Protein AF-A0A450TQX6-F1 (afdb_monomer_lite)

Organism: NCBI:txid2126562

Sequence (55 aa):
MGIGREEGLMEGLQEGERKKAIEMAMTLLDRGMDVSEVSEISGLPEEEIRALSID

Secondary structure (DSSP, 8-state):
--THHHHHHHHHHHHHHHHHHHHHHHHHHHTT--HHHHHHHH---HHHHHHHT--

Radius of gyration: 14.45 Å; chains: 1; bounding box: 36×22×35 Å

Foldseek 3Di:
DDPVVVVVVVVVVVVVLVVVLLVQLLVCVVVVDDLVVSCVVSVDDSVVSVVSPDD

Structure (mmCIF, N/CA/C/O backbone):
data_AF-A0A450TQX6-F1
#
_entry.id   AF-A0A450TQX6-F1
#
loop_
_atom_site.group_PDB
_atom_site.id
_atom_site.type_symbol
_atom_site.label_atom_id
_atom_site.label_alt_id
_atom_site.label_comp_id
_atom_site.label_asym_id
_atom_site.label_entity_id
_atom_site.label_seq_id
_atom_site.pdbx_PDB_ins_code
_atom_site.Cartn_x
_atom_site.Cartn_y
_atom_site.Cartn_z
_atom_site.occupancy
_atom_site.B_iso_or_equiv
_atom_site.auth_seq_id
_atom_site.auth_comp_id
_atom_site.auth_asym_id
_atom_site.auth_atom_id
_atom_site.pdbx_PDB_model_num
ATOM 1 N N . MET A 1 1 ? 22.660 -9.694 -25.149 1.00 52.53 1 MET A N 1
ATOM 2 C CA . MET A 1 1 ? 21.820 -8.551 -24.732 1.00 52.53 1 MET A CA 1
ATOM 3 C C . MET A 1 1 ? 21.747 -8.620 -23.221 1.00 52.53 1 MET A C 1
ATOM 5 O O . MET A 1 1 ? 21.523 -9.704 -22.710 1.00 52.53 1 MET A O 1
ATOM 9 N N . GLY A 1 2 ? 22.199 -7.555 -22.560 1.00 56.91 2 GLY A N 1
ATOM 10 C CA . GLY A 1 2 ? 22.803 -7.616 -21.229 1.00 56.91 2 GLY A CA 1
ATOM 11 C C . GLY A 1 2 ? 21.823 -7.608 -20.059 1.00 56.91 2 GLY A C 1
ATOM 12 O O . GLY A 1 2 ? 20.773 -6.976 -20.117 1.00 56.91 2 GLY A O 1
ATOM 13 N N . ILE A 1 3 ? 22.275 -8.268 -18.998 1.00 65.81 3 ILE A N 1
ATOM 14 C CA . ILE A 1 3 ? 21.653 -8.493 -17.688 1.00 65.81 3 ILE A CA 1
ATOM 15 C C . ILE A 1 3 ? 21.078 -7.187 -17.094 1.00 65.81 3 ILE A C 1
ATOM 17 O O . ILE A 1 3 ? 19.947 -7.166 -16.623 1.00 65.81 3 ILE A O 1
ATOM 21 N N . GLY A 1 4 ? 21.766 -6.051 -17.274 1.00 70.38 4 GLY A N 1
ATOM 22 C CA . GLY A 1 4 ? 21.310 -4.753 -16.754 1.00 70.38 4 GLY A CA 1
ATOM 23 C C . GLY A 1 4 ? 20.015 -4.193 -17.365 1.00 70.38 4 GLY A C 1
ATOM 24 O O . GLY A 1 4 ? 19.417 -3.288 -16.792 1.00 70.38 4 GLY A O 1
ATOM 25 N N . ARG A 1 5 ? 19.545 -4.699 -18.518 1.00 71.44 5 ARG A N 1
ATOM 26 C CA . ARG A 1 5 ? 18.243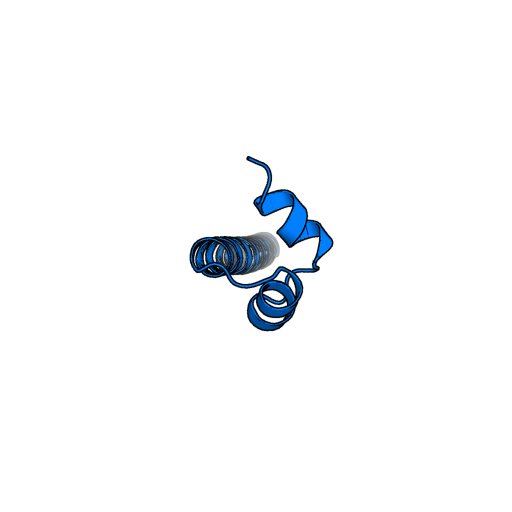 -4.285 -19.087 1.00 71.44 5 ARG A CA 1
ATOM 27 C C . ARG A 1 5 ? 17.074 -5.068 -18.484 1.00 71.44 5 ARG A C 1
ATOM 29 O O . ARG A 1 5 ? 15.955 -4.570 -18.485 1.00 71.44 5 ARG A O 1
ATOM 36 N N . GLU A 1 6 ? 17.343 -6.280 -18.008 1.00 74.81 6 GLU A N 1
ATOM 37 C CA . GLU A 1 6 ? 16.369 -7.156 -17.355 1.00 74.81 6 GLU A CA 1
ATOM 38 C C . GLU A 1 6 ? 16.195 -6.752 -15.884 1.00 74.81 6 GLU A C 1
ATOM 40 O O . GLU A 1 6 ? 15.065 -6.599 -15.428 1.00 74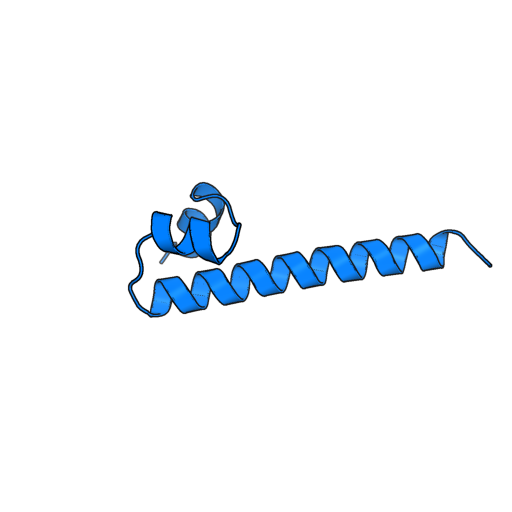.81 6 GLU A O 1
ATOM 45 N N . GLU A 1 7 ? 17.299 -6.435 -15.197 1.00 73.25 7 GLU A N 1
ATOM 46 C CA . GLU A 1 7 ? 17.301 -5.871 -13.837 1.00 73.25 7 GLU A CA 1
ATOM 47 C C . GLU A 1 7 ? 16.534 -4.540 -13.773 1.00 73.25 7 GLU A C 1
ATOM 49 O O . GLU A 1 7 ? 15.585 -4.412 -13.003 1.00 73.25 7 GLU A O 1
ATOM 54 N N . GLY A 1 8 ? 16.843 -3.582 -14.657 1.00 78.25 8 GLY A N 1
ATOM 55 C CA . GLY A 1 8 ? 16.153 -2.286 -14.664 1.00 78.25 8 GLY A CA 1
ATOM 56 C C . GLY A 1 8 ? 14.660 -2.365 -15.020 1.00 78.25 8 GLY A C 1
ATOM 57 O O . GLY A 1 8 ? 13.870 -1.538 -14.569 1.00 78.25 8 GLY A O 1
ATOM 58 N N . LEU A 1 9 ? 14.246 -3.363 -15.812 1.00 81.88 9 LEU A N 1
ATOM 59 C CA . LEU A 1 9 ? 12.826 -3.602 -16.090 1.00 81.88 9 LEU A CA 1
ATOM 60 C C . LEU A 1 9 ? 12.106 -4.167 -14.859 1.00 81.88 9 LEU A C 1
ATOM 62 O O . LEU A 1 9 ? 10.981 -3.761 -14.574 1.00 81.88 9 LEU A O 1
ATOM 66 N N . MET A 1 10 ? 12.752 -5.085 -14.138 1.00 83.12 10 MET A N 1
ATOM 67 C CA . MET A 1 10 ? 12.208 -5.699 -12.928 1.00 83.12 10 MET A CA 1
ATOM 68 C C . MET A 1 10 ? 12.050 -4.676 -11.798 1.00 83.12 10 MET A C 1
ATOM 70 O O . MET A 1 10 ? 10.986 -4.613 -11.185 1.00 83.12 10 MET A O 1
ATOM 74 N N . GLU A 1 11 ? 13.060 -3.830 -11.578 1.00 83.00 11 GLU A N 1
ATOM 75 C CA . GLU A 1 11 ? 13.004 -2.733 -10.603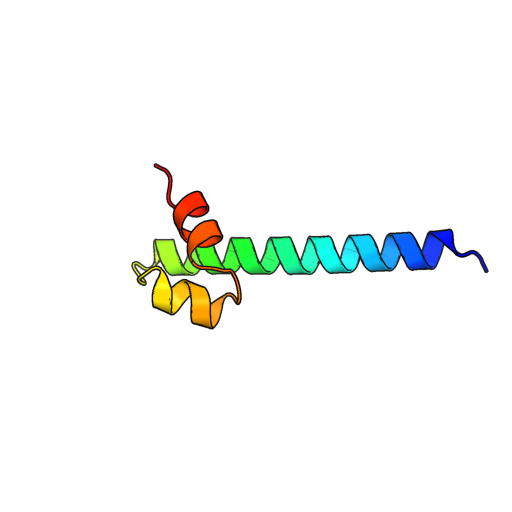 1.00 83.00 11 GLU A CA 1
ATOM 76 C C . GLU A 1 11 ? 11.879 -1.744 -10.936 1.00 83.00 11 GLU A C 1
ATOM 78 O O . GLU A 1 11 ? 11.061 -1.413 -10.078 1.00 83.00 11 GLU A O 1
ATOM 83 N N . GLY A 1 12 ? 11.776 -1.330 -12.205 1.00 87.06 12 GLY A N 1
ATOM 84 C CA . GLY A 1 12 ? 10.722 -0.416 -12.648 1.00 87.06 12 GLY A CA 1
ATOM 85 C C . GLY A 1 12 ? 9.311 -0.994 -12.498 1.00 87.06 12 GLY A C 1
ATOM 86 O O . GLY A 1 12 ? 8.388 -0.269 -12.120 1.00 87.06 12 GLY A O 1
ATOM 87 N N . LEU A 1 13 ? 9.136 -2.294 -12.760 1.00 88.62 13 LEU A N 1
ATOM 88 C CA . LEU A 1 13 ? 7.860 -2.980 -12.560 1.00 88.62 13 LEU A CA 1
ATOM 89 C C . LEU A 1 13 ? 7.486 -3.009 -11.073 1.00 88.62 13 LEU A C 1
ATOM 91 O O . LEU A 1 13 ? 6.380 -2.609 -10.715 1.00 88.62 13 LEU A O 1
ATOM 95 N N . GLN A 1 14 ? 8.423 -3.414 -10.214 1.00 87.94 14 GLN A N 1
ATOM 96 C CA . GLN A 1 14 ? 8.193 -3.534 -8.777 1.00 87.94 14 GLN A CA 1
ATOM 97 C C . GLN A 1 14 ? 7.894 -2.174 -8.127 1.00 87.94 14 GLN A C 1
ATOM 99 O O . GLN A 1 14 ? 6.993 -2.065 -7.294 1.00 87.94 14 GLN A O 1
ATOM 104 N N . GLU A 1 15 ? 8.592 -1.110 -8.536 1.00 89.62 15 GLU A N 1
ATOM 105 C CA . GLU A 1 15 ? 8.317 0.240 -8.039 1.00 89.62 15 GLU A CA 1
ATOM 106 C C . GLU A 1 15 ? 6.959 0.770 -8.527 1.00 89.62 15 GLU A C 1
ATOM 108 O O . GLU A 1 15 ? 6.238 1.424 -7.768 1.00 89.62 15 GLU A O 1
ATOM 113 N N . GLY A 1 16 ? 6.572 0.457 -9.767 1.00 91.75 16 GLY A N 1
ATOM 114 C CA . GLY A 1 16 ? 5.259 0.803 -10.313 1.00 91.75 16 GLY A CA 1
ATOM 115 C C . GLY A 1 16 ? 4.110 0.102 -9.585 1.00 91.75 16 GLY A C 1
ATOM 116 O O . GLY A 1 16 ? 3.125 0.749 -9.220 1.00 91.75 16 GLY A O 1
ATOM 117 N N . GLU A 1 17 ? 4.247 -1.199 -9.324 1.00 91.81 17 GLU A N 1
ATOM 118 C CA . GLU A 1 17 ? 3.272 -1.976 -8.549 1.00 91.81 17 GLU A CA 1
ATOM 119 C C . GLU A 1 17 ? 3.133 -1.433 -7.124 1.00 91.81 17 GLU A C 1
ATOM 121 O O . GLU A 1 17 ? 2.013 -1.194 -6.667 1.00 91.81 17 GLU A O 1
ATOM 126 N N . ARG A 1 18 ? 4.259 -1.136 -6.457 1.00 91.88 18 ARG A N 1
ATOM 127 C CA . ARG A 1 18 ? 4.256 -0.550 -5.110 1.00 91.88 18 ARG A CA 1
ATOM 128 C C . ARG A 1 18 ? 3.574 0.820 -5.082 1.00 91.88 18 ARG A C 1
ATOM 130 O O . ARG A 1 18 ? 2.731 1.053 -4.219 1.00 91.88 18 ARG A O 1
ATOM 137 N N . LYS A 1 19 ? 3.888 1.719 -6.025 1.00 93.50 19 LYS A N 1
ATOM 138 C CA . LYS A 1 19 ? 3.244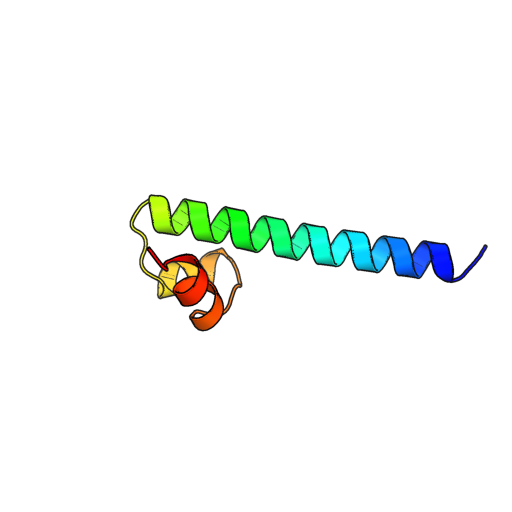 3.047 -6.111 1.00 93.50 19 LYS A CA 1
ATOM 139 C C . LYS A 1 19 ? 1.737 2.933 -6.297 1.00 93.50 19 LYS A C 1
ATOM 141 O O . LYS A 1 19 ? 0.988 3.578 -5.571 1.00 93.50 19 LYS A O 1
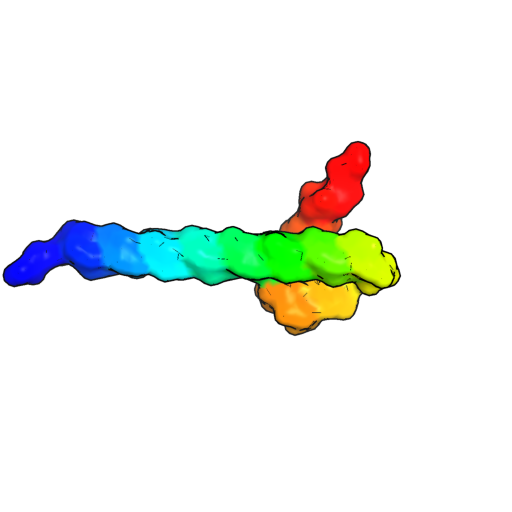ATOM 146 N N . LYS A 1 20 ? 1.292 2.066 -7.209 1.00 95.06 20 LYS A N 1
ATOM 147 C CA . LYS A 1 20 ? -0.134 1.851 -7.467 1.00 95.06 20 LYS A CA 1
ATOM 148 C C . LYS A 1 20 ? -0.869 1.312 -6.237 1.00 95.06 20 LYS A C 1
ATOM 150 O O . LYS A 1 20 ? -1.983 1.750 -5.961 1.00 95.06 20 LYS A O 1
ATOM 155 N N . ALA A 1 21 ? -0.260 0.381 -5.502 1.00 95.38 21 ALA A N 1
ATOM 156 C CA . ALA A 1 21 ? -0.842 -0.155 -4.274 1.00 95.38 21 ALA A CA 1
ATOM 157 C C . ALA A 1 21 ? -1.029 0.945 -3.212 1.00 95.38 21 ALA A C 1
ATOM 159 O O . ALA A 1 21 ? -2.098 1.040 -2.610 1.00 95.38 21 ALA A O 1
ATOM 160 N N . ILE A 1 22 ? -0.033 1.826 -3.049 1.00 94.88 22 ILE A N 1
ATOM 161 C CA . ILE A 1 22 ? -0.086 2.963 -2.115 1.00 94.88 22 ILE A CA 1
ATOM 162 C C . ILE A 1 22 ? -1.154 3.984 -2.531 1.00 94.88 22 ILE A C 1
ATOM 164 O O . ILE A 1 22 ? -1.990 4.351 -1.710 1.00 94.88 22 ILE A O 1
ATOM 168 N N . GLU A 1 23 ? -1.176 4.413 -3.797 1.00 95.81 23 GLU A N 1
ATOM 169 C CA . GLU A 1 23 ? -2.179 5.364 -4.309 1.00 95.81 23 GLU A CA 1
ATOM 170 C C . GLU A 1 23 ? -3.609 4.842 -4.121 1.00 95.81 23 GLU A C 1
ATOM 172 O O . GLU A 1 23 ? -4.522 5.588 -3.748 1.00 95.81 23 GLU A O 1
ATOM 177 N N . MET A 1 24 ? -3.802 3.541 -4.350 1.00 95.88 24 MET A N 1
ATOM 178 C CA . MET A 1 24 ? -5.082 2.885 -4.131 1.00 95.88 24 MET A CA 1
ATOM 179 C C . MET A 1 24 ? -5.451 2.882 -2.648 1.00 95.88 24 MET A C 1
ATOM 181 O O . MET A 1 24 ? -6.558 3.294 -2.316 1.00 95.88 24 MET A O 1
ATOM 185 N N . ALA A 1 25 ? -4.534 2.496 -1.757 1.00 96.50 25 ALA A N 1
ATOM 186 C CA . ALA A 1 25 ? -4.784 2.508 -0.318 1.00 96.50 25 ALA A CA 1
ATOM 187 C C . ALA A 1 25 ? -5.152 3.905 0.205 1.00 96.50 25 ALA A C 1
ATOM 189 O O . ALA A 1 25 ? -6.145 4.038 0.915 1.00 96.50 25 ALA A O 1
ATOM 190 N N . MET A 1 26 ? -4.429 4.949 -0.216 1.00 94.94 26 MET A N 1
ATOM 191 C CA . MET A 1 26 ? -4.747 6.341 0.131 1.00 94.94 26 MET A CA 1
ATOM 192 C C . MET A 1 26 ? -6.148 6.738 -0.347 1.00 94.94 26 MET A C 1
ATOM 194 O O . MET A 1 26 ? -6.941 7.262 0.425 1.00 94.94 26 MET A O 1
ATOM 198 N N . THR A 1 27 ? -6.497 6.407 -1.595 1.00 96.00 27 THR A N 1
ATOM 199 C CA . THR A 1 27 ? -7.828 6.706 -2.148 1.00 96.00 27 THR A CA 1
ATOM 200 C C . THR A 1 27 ? -8.949 6.005 -1.375 1.00 96.00 27 THR A C 1
ATOM 202 O O . THR A 1 27 ? -10.043 6.550 -1.245 1.00 96.00 27 THR A O 1
ATOM 205 N N . LEU A 1 28 ? -8.724 4.779 -0.898 1.00 95.88 28 LEU A N 1
ATOM 206 C CA . LEU A 1 28 ? -9.726 4.028 -0.138 1.00 95.88 28 LEU A CA 1
ATOM 207 C C . LEU A 1 28 ? -9.877 4.581 1.290 1.00 95.88 28 LEU A C 1
ATOM 209 O O . LEU A 1 28 ? -11.008 4.736 1.754 1.00 95.88 28 LEU A O 1
ATOM 213 N N . LEU A 1 29 ? -8.766 4.955 1.937 1.00 94.75 29 LEU A N 1
ATOM 214 C CA . LEU A 1 29 ? -8.770 5.651 3.229 1.00 94.75 29 LEU A CA 1
ATOM 215 C C . LEU A 1 29 ? -9.497 7.000 3.143 1.00 94.75 29 LEU A C 1
ATOM 217 O O . LEU A 1 29 ? -10.366 7.273 3.967 1.00 94.75 29 LEU A O 1
ATOM 221 N N . ASP A 1 30 ? -9.239 7.796 2.099 1.00 94.38 30 ASP A N 1
ATOM 222 C CA . ASP A 1 30 ? -9.921 9.078 1.851 1.00 94.38 30 ASP A CA 1
ATOM 223 C C . ASP A 1 30 ? -11.442 8.919 1.687 1.00 94.38 30 ASP A C 1
ATOM 225 O O . ASP A 1 30 ? -12.218 9.845 1.934 1.00 94.38 30 ASP A O 1
ATOM 229 N N . ARG A 1 31 ? -11.899 7.730 1.273 1.00 95.00 31 ARG A N 1
ATOM 230 C CA . ARG A 1 31 ? -13.326 7.385 1.168 1.00 95.00 31 ARG A CA 1
ATOM 231 C C . ARG A 1 31 ? -13.927 6.895 2.487 1.00 95.00 31 ARG A C 1
ATOM 233 O O . ARG A 1 31 ? -15.116 6.579 2.508 1.00 95.00 31 ARG A O 1
ATOM 240 N N . GLY A 1 32 ? -13.140 6.853 3.560 1.00 94.12 32 GLY A N 1
ATOM 241 C CA . GLY A 1 32 ? -13.561 6.456 4.900 1.00 94.12 32 GLY A CA 1
ATOM 242 C C . GLY A 1 32 ? -13.648 4.946 5.119 1.00 94.12 32 GLY A C 1
ATOM 243 O O . GLY A 1 32 ? -14.325 4.534 6.059 1.00 94.12 32 GLY A O 1
ATOM 244 N N . MET A 1 33 ? -13.017 4.130 4.264 1.00 96.19 33 MET A N 1
ATOM 245 C CA . MET A 1 33 ? -12.903 2.686 4.510 1.00 96.19 33 MET A CA 1
ATOM 246 C C . MET A 1 33 ? -11.972 2.415 5.687 1.00 96.19 33 MET A C 1
ATOM 248 O O . MET A 1 33 ? -11.022 3.165 5.930 1.00 96.19 33 MET A O 1
ATOM 252 N N . ASP A 1 34 ? -12.231 1.328 6.407 1.00 96.12 34 ASP A N 1
ATOM 253 C CA . ASP A 1 34 ? -11.356 0.931 7.500 1.00 96.12 34 ASP A CA 1
ATOM 254 C C . ASP A 1 34 ? -10.070 0.257 6.998 1.00 96.12 34 ASP A C 1
ATOM 256 O O . ASP A 1 34 ? -9.973 -0.240 5.878 1.00 96.12 34 ASP A O 1
ATOM 260 N N . VAL A 1 35 ? -9.047 0.239 7.853 1.00 95.75 35 VAL A N 1
ATOM 261 C CA . VAL A 1 35 ? -7.716 -0.294 7.524 1.00 95.75 35 VAL A CA 1
ATOM 262 C C . VAL A 1 35 ? -7.761 -1.748 7.035 1.00 95.75 35 VAL A C 1
ATOM 264 O O . VAL A 1 35 ? -6.933 -2.126 6.206 1.00 95.75 35 VAL A O 1
ATOM 267 N N . SER A 1 36 ? -8.698 -2.560 7.530 1.00 97.00 36 SER A N 1
ATOM 268 C CA . SER A 1 36 ? -8.798 -3.974 7.165 1.00 97.00 36 SER A CA 1
ATOM 269 C C . SER A 1 36 ? -9.362 -4.133 5.752 1.00 97.00 36 SER A C 1
ATOM 271 O O . SER A 1 36 ? -8.776 -4.846 4.937 1.00 97.00 36 SER A O 1
ATOM 273 N N . GLU A 1 37 ? -10.416 -3.383 5.415 1.00 97.44 37 GLU A N 1
ATOM 274 C CA . GLU A 1 37 ? -10.964 -3.325 4.051 1.00 97.44 37 GLU A CA 1
ATOM 275 C C . GLU A 1 37 ? -9.926 -2.794 3.051 1.00 97.44 37 GLU A C 1
ATOM 277 O O . GLU A 1 37 ? -9.744 -3.344 1.961 1.00 97.44 37 GLU A O 1
ATOM 282 N N . VAL A 1 38 ? -9.189 -1.744 3.430 1.00 97.12 38 VAL A N 1
ATOM 283 C CA . VAL A 1 38 ? -8.121 -1.191 2.588 1.00 97.12 38 VAL A CA 1
ATOM 284 C C . VAL A 1 38 ? -7.000 -2.212 2.372 1.00 97.12 38 VAL A C 1
ATOM 286 O O . VAL A 1 38 ? -6.482 -2.311 1.259 1.00 97.12 38 VAL A O 1
ATOM 289 N N . SER A 1 39 ? -6.644 -2.991 3.395 1.00 96.56 39 SER A N 1
ATOM 290 C CA . SER A 1 39 ? -5.633 -4.060 3.329 1.00 96.56 39 SER A CA 1
ATOM 291 C C . SER A 1 39 ? -6.029 -5.148 2.342 1.00 96.56 39 SER A C 1
ATOM 293 O O . SER A 1 39 ? -5.257 -5.490 1.445 1.00 96.56 39 SER A O 1
ATOM 295 N N . GLU A 1 40 ? -7.274 -5.615 2.424 1.00 97.31 40 GLU A N 1
ATOM 296 C CA . GLU A 1 40 ? -7.797 -6.636 1.519 1.00 97.31 40 GLU A CA 1
ATOM 297 C C . GLU A 1 40 ? -7.804 -6.170 0.053 1.00 97.31 40 GLU A C 1
ATOM 299 O O . GLU A 1 40 ? -7.399 -6.918 -0.838 1.00 97.31 40 GLU A O 1
ATOM 304 N N . ILE A 1 41 ? -8.213 -4.924 -0.209 1.00 96.38 41 ILE A N 1
ATOM 305 C CA . ILE A 1 41 ? -8.330 -4.399 -1.578 1.00 96.38 41 ILE A CA 1
ATOM 306 C C . ILE A 1 41 ? -6.962 -4.019 -2.163 1.00 96.38 41 ILE A C 1
ATOM 308 O O . ILE A 1 41 ? -6.689 -4.297 -3.332 1.00 96.38 41 ILE A O 1
ATOM 312 N N . SER A 1 42 ? -6.107 -3.351 -1.380 1.00 94.31 42 SER A N 1
ATOM 313 C CA . SER A 1 42 ? -4.792 -2.867 -1.833 1.00 94.31 42 SER A CA 1
ATOM 314 C C . SER A 1 42 ? -3.720 -3.943 -1.893 1.00 94.31 42 SER A C 1
ATOM 316 O O . SER A 1 42 ? -2.737 -3.774 -2.616 1.00 94.31 42 SER A O 1
ATOM 318 N N . GLY A 1 43 ? -3.905 -5.038 -1.154 1.00 95.19 43 GLY A N 1
ATOM 319 C CA . GLY A 1 43 ? -2.876 -6.052 -0.958 1.00 95.19 43 GLY A CA 1
ATOM 320 C C . GLY A 1 43 ? -1.691 -5.550 -0.127 1.00 95.19 43 GLY A C 1
ATOM 321 O O . GLY A 1 43 ? -0.677 -6.243 -0.047 1.00 95.19 43 GLY A O 1
ATOM 322 N N . LEU A 1 44 ? -1.792 -4.358 0.471 1.00 95.94 44 LEU A N 1
ATOM 323 C CA . LEU A 1 44 ? -0.811 -3.850 1.419 1.00 95.94 44 LEU A CA 1
ATOM 324 C C . LEU A 1 44 ? -1.128 -4.369 2.820 1.00 95.94 44 LEU A C 1
ATOM 326 O O . LEU A 1 44 ? -2.297 -4.462 3.186 1.00 95.94 44 LEU A O 1
ATOM 330 N N . PRO A 1 45 ? -0.109 -4.660 3.639 1.00 95.94 45 PRO A N 1
ATOM 331 C CA . PRO A 1 45 ? -0.335 -5.039 5.021 1.00 95.94 45 PRO A CA 1
ATOM 332 C C . PRO A 1 45 ? -0.928 -3.867 5.814 1.00 95.94 45 PRO A C 1
ATOM 334 O O . PRO A 1 45 ? -0.588 -2.702 5.595 1.00 95.94 45 PRO A O 1
ATOM 337 N N . GLU A 1 46 ? -1.770 -4.183 6.800 1.00 95.31 46 GLU A N 1
ATOM 338 C CA . GLU A 1 46 ? -2.411 -3.173 7.651 1.00 95.31 46 GLU A CA 1
ATOM 339 C C . GLU A 1 46 ? -1.408 -2.220 8.321 1.00 95.31 46 GLU A C 1
ATOM 341 O O . GLU A 1 46 ? -1.733 -1.059 8.559 1.00 95.31 46 GLU A O 1
ATOM 346 N N . GLU A 1 47 ? -0.191 -2.681 8.634 1.00 94.75 47 GLU A N 1
ATOM 347 C CA . GLU A 1 47 ? 0.858 -1.828 9.206 1.00 94.75 47 GLU A CA 1
ATOM 348 C C . GLU A 1 47 ? 1.297 -0.715 8.244 1.00 94.75 47 GLU A C 1
ATOM 350 O O . GLU A 1 47 ? 1.442 0.433 8.669 1.00 94.75 47 GLU A O 1
ATOM 355 N N . GLU A 1 48 ? 1.444 -1.027 6.949 1.00 94.25 48 GLU A N 1
ATOM 356 C CA . GLU A 1 48 ? 1.808 -0.046 5.925 1.00 94.25 48 GLU A CA 1
ATOM 357 C C . GLU A 1 48 ? 0.659 0.944 5.733 1.00 94.25 48 GLU A C 1
ATOM 359 O O . GLU A 1 48 ? 0.891 2.146 5.659 1.00 94.25 48 GLU A O 1
ATOM 364 N N . ILE A 1 49 ? -0.587 0.472 5.755 1.00 95.50 49 ILE A N 1
ATOM 365 C CA . ILE A 1 49 ? -1.773 1.328 5.623 1.00 95.50 49 ILE A CA 1
ATOM 366 C C . ILE A 1 49 ? -1.910 2.287 6.810 1.00 95.50 49 ILE A C 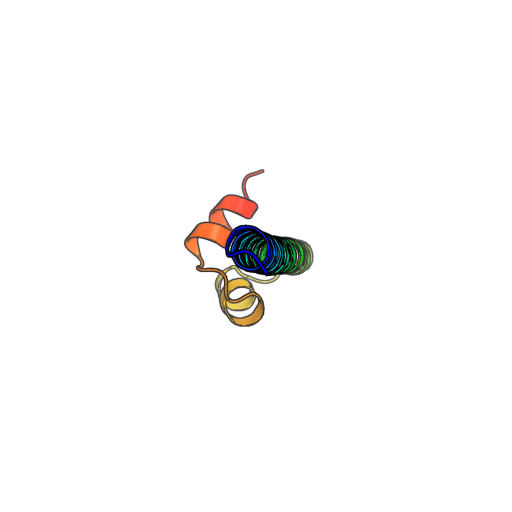1
ATOM 368 O O . ILE A 1 49 ? -2.178 3.471 6.616 1.00 95.50 49 ILE A O 1
ATOM 372 N N . ARG A 1 50 ? -1.673 1.822 8.043 1.00 93.31 50 ARG A N 1
ATOM 373 C CA . ARG A 1 50 ? -1.678 2.693 9.235 1.00 93.31 50 ARG A CA 1
ATOM 374 C C . ARG A 1 50 ? -0.599 3.772 9.156 1.00 93.31 50 ARG A C 1
ATOM 376 O O . ARG A 1 50 ? -0.827 4.874 9.644 1.00 93.31 50 ARG A O 1
ATOM 383 N N . ALA A 1 51 ? 0.538 3.479 8.526 1.00 92.38 51 ALA A N 1
ATOM 384 C CA . ALA A 1 51 ? 1.596 4.460 8.299 1.00 92.38 51 ALA A CA 1
ATOM 385 C C . ALA A 1 51 ? 1.232 5.513 7.233 1.00 92.38 51 ALA A C 1
ATOM 387 O O . ALA A 1 51 ? 1.766 6.618 7.282 1.00 92.38 51 ALA A O 1
ATOM 388 N N . LEU A 1 52 ? 0.316 5.205 6.304 1.00 88.00 52 LEU A N 1
ATOM 389 C CA . LEU A 1 52 ? -0.204 6.168 5.319 1.00 88.00 52 LEU A CA 1
ATOM 390 C C . LEU A 1 52 ? -1.201 7.164 5.929 1.00 88.00 52 LEU A C 1
ATOM 392 O O . LEU A 1 52 ? -1.360 8.258 5.401 1.00 88.00 52 LEU A O 1
ATOM 396 N N . SER A 1 53 ? -1.858 6.793 7.030 1.00 73.94 53 SER A N 1
ATOM 397 C CA . SER A 1 53 ? -2.900 7.585 7.700 1.00 73.94 53 SER A CA 1
ATOM 398 C C . SER A 1 53 ? -2.361 8.540 8.782 1.00 73.94 53 SER A C 1
ATOM 400 O O . SER A 1 53 ? -3.129 8.975 9.642 1.00 73.94 53 SER A O 1
ATOM 402 N N . ILE A 1 54 ? -1.054 8.825 8.807 1.00 61.66 54 ILE A N 1
ATOM 403 C CA . ILE A 1 54 ? -0.469 9.756 9.782 1.00 61.66 54 ILE A CA 1
ATOM 404 C C . ILE A 1 54 ? -0.769 11.193 9.330 1.00 61.66 54 ILE A C 1
ATOM 406 O O . ILE A 1 54 ? -0.063 11.728 8.475 1.00 61.66 54 ILE A O 1
ATOM 410 N N . ASP A 1 55 ? -1.817 11.780 9.912 1.00 54.09 55 ASP A N 1
ATOM 411 C CA . ASP A 1 55 ? -2.041 13.234 9.974 1.00 54.09 55 ASP A CA 1
ATOM 412 C C . ASP A 1 55 ? -1.000 13.934 10.871 1.00 54.09 55 ASP A C 1
ATOM 414 O O . ASP A 1 55 ? -0.683 13.398 11.965 1.00 54.09 55 ASP A O 1
#

pLDDT: mean 88.12, std 11.93, range [52.53, 97.44]